Protein AF-A0A0F9F992-F1 (afdb_monomer)

Solvent-accessible surface area (backbone atoms only — not comparable to full-atom values): 7347 Å² total; per-residue (Å²): 136,60,61,68,58,51,49,39,49,41,59,51,38,86,93,52,81,86,88,74,82,44,73,56,94,93,37,81,46,61,87,48,54,31,67,60,39,39,45,53,52,52,47,50,32,56,75,71,61,72,55,56,75,76,48,76,50,77,58,90,72,36,37,38,36,34,32,70,90,35,29,39,36,35,25,48,85,91,37,66,74,47,76,42,79,38,80,62,61,74,51,75,47,77,42,79,92,72,40,26,39,41,34,39,27,84,72,32,40,38,38,36,32,60,90,74,78,50,65,49,80,42,80,47,128

Secondary structure (DSSP, 8-state):
--HHHHHHHHTT-TT----S--EETTEE-TTS-HHHHHHHHHHHHHHTT-SPEEEEEEETTEEEEEETTTEEEEEETTEEEEEEE-TTEEEEEEETTTTEEEEEETTEEEEEESTTS-EEEE---

pLDDT: mean 78.75, std 10.42, range [44.12, 93.88]

Sequence (125 aa):
SGKSTLAHVLMGNPKYKITGKIILDEKDITKLSSDERAKKVAAYLLQIKKIKINSEKKVGNKVFIRCNFDWILVCENDEVKEIFNVYDLEDYKYDKDIDCIIVTGHETLHRYIISSGKYKVTHTR

Radius of gyration: 14.72 Å; Cα contacts (8 Å, |Δi|>4): 204; chains: 1; bounding box: 32×30×35 Å

Structure (mmCIF, N/CA/C/O backbone):
data_AF-A0A0F9F992-F1
#
_entry.id   AF-A0A0F9F992-F1
#
loop_
_atom_site.group_PDB
_atom_site.id
_atom_site.type_symbol
_atom_site.label_atom_id
_atom_sit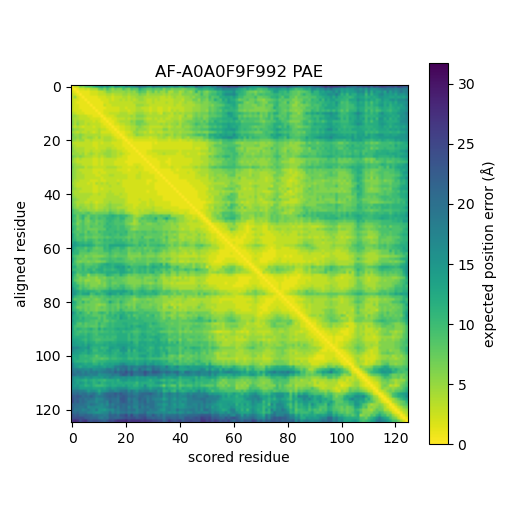e.label_alt_id
_atom_site.label_comp_id
_atom_site.label_asym_id
_atom_site.label_entity_id
_atom_site.label_seq_id
_atom_site.pdbx_PDB_ins_code
_atom_site.Cartn_x
_atom_site.Cartn_y
_atom_site.Cartn_z
_atom_site.occupancy
_atom_site.B_iso_or_equiv
_atom_site.auth_seq_id
_atom_site.auth_comp_id
_atom_site.auth_asym_id
_atom_site.auth_atom_id
_atom_site.pdbx_PDB_model_num
ATOM 1 N N . SER A 1 1 ? 17.186 -12.169 -3.807 1.00 53.66 1 SER A N 1
ATOM 2 C CA . SER A 1 1 ? 15.932 -12.748 -4.343 1.00 53.66 1 SER A CA 1
ATOM 3 C C . SER A 1 1 ? 15.064 -11.756 -5.133 1.00 53.66 1 SER A C 1
ATOM 5 O O . SER A 1 1 ? 13.991 -12.152 -5.566 1.00 53.66 1 SER A O 1
ATOM 7 N N . GLY A 1 2 ? 15.472 -10.491 -5.349 1.00 64.19 2 GLY A N 1
ATOM 8 C CA . GLY A 1 2 ? 14.794 -9.563 -6.279 1.00 64.19 2 GLY A CA 1
ATOM 9 C C . GLY A 1 2 ? 13.425 -9.022 -5.839 1.00 64.19 2 GLY A C 1
ATOM 10 O O . GLY A 1 2 ? 12.852 -8.191 -6.532 1.00 64.19 2 GLY A O 1
ATOM 11 N N . LYS A 1 3 ? 12.899 -9.449 -4.684 1.00 73.31 3 LYS A N 1
ATOM 12 C CA . LYS A 1 3 ? 11.568 -9.053 -4.189 1.00 73.31 3 LYS A CA 1
ATOM 13 C C . LYS A 1 3 ? 11.470 -7.556 -3.876 1.00 73.31 3 LYS A C 1
ATOM 15 O O . LYS A 1 3 ? 10.498 -6.920 -4.265 1.00 73.31 3 LYS A O 1
ATOM 20 N N . SER A 1 4 ? 12.498 -6.991 -3.242 1.00 65.38 4 SER A N 1
ATOM 21 C CA . SER A 1 4 ? 12.607 -5.545 -3.004 1.00 65.38 4 SER A CA 1
ATOM 22 C C . SER A 1 4 ? 12.736 -4.771 -4.316 1.00 65.38 4 SER A C 1
ATOM 24 O O . SER A 1 4 ? 12.058 -3.770 -4.510 1.00 65.38 4 SER A O 1
ATOM 26 N N . THR A 1 5 ? 13.525 -5.273 -5.269 1.00 77.81 5 THR A N 1
ATOM 27 C CA . THR A 1 5 ? 13.620 -4.705 -6.622 1.00 77.81 5 THR A CA 1
ATOM 28 C C . THR A 1 5 ? 12.259 -4.679 -7.320 1.00 77.81 5 THR A C 1
ATOM 30 O O . THR A 1 5 ? 11.881 -3.649 -7.869 1.00 77.81 5 THR A O 1
ATOM 33 N N . LEU A 1 6 ? 11.488 -5.769 -7.246 1.00 78.25 6 LEU A N 1
ATOM 34 C CA . LEU A 1 6 ? 10.135 -5.833 -7.799 1.00 78.25 6 LEU A CA 1
ATOM 35 C C . LEU A 1 6 ? 9.189 -4.843 -7.105 1.00 78.25 6 LEU A C 1
ATOM 37 O O . LEU A 1 6 ? 8.441 -4.151 -7.788 1.00 78.25 6 LEU A O 1
ATOM 41 N N . ALA A 1 7 ? 9.255 -4.719 -5.776 1.00 74.62 7 ALA A N 1
ATOM 42 C CA . ALA A 1 7 ? 8.488 -3.719 -5.032 1.00 74.62 7 ALA A CA 1
ATOM 43 C C . ALA A 1 7 ? 8.810 -2.290 -5.503 1.00 74.62 7 ALA A C 1
ATOM 45 O O . ALA A 1 7 ? 7.897 -1.533 -5.826 1.00 74.62 7 ALA A O 1
ATOM 46 N N . HIS A 1 8 ? 10.095 -1.950 -5.649 1.00 74.81 8 HIS A N 1
ATOM 47 C CA . HIS A 1 8 ? 10.520 -0.645 -6.162 1.00 74.81 8 HIS A CA 1
ATOM 48 C C . HIS A 1 8 ? 10.030 -0.381 -7.591 1.00 74.81 8 HIS A C 1
ATOM 50 O O . HIS A 1 8 ? 9.603 0.732 -7.888 1.00 74.81 8 HIS A O 1
ATOM 56 N N . VAL A 1 9 ? 10.056 -1.389 -8.469 1.00 83.38 9 VAL A N 1
ATOM 57 C CA . VAL A 1 9 ? 9.510 -1.281 -9.832 1.00 83.38 9 VAL A CA 1
ATOM 58 C C . VAL A 1 9 ? 8.004 -1.020 -9.793 1.00 83.38 9 VAL A C 1
ATOM 60 O O . VAL A 1 9 ? 7.514 -0.121 -10.477 1.00 83.38 9 VAL A O 1
ATOM 63 N N . LEU A 1 10 ? 7.259 -1.769 -8.972 1.00 82.12 10 LEU A N 1
ATOM 64 C CA . LEU A 1 10 ? 5.811 -1.600 -8.840 1.00 82.12 10 LEU A CA 1
ATOM 65 C C . LEU A 1 10 ? 5.454 -0.197 -8.339 1.00 82.12 10 LEU A C 1
ATOM 67 O O . LEU A 1 10 ? 4.553 0.416 -8.908 1.00 82.12 10 LEU A O 1
ATOM 71 N N . MET A 1 11 ? 6.233 0.334 -7.396 1.00 76.62 11 MET A N 1
ATOM 72 C CA . MET A 1 11 ? 6.095 1.672 -6.807 1.00 76.62 11 MET A CA 1
ATOM 73 C C . MET A 1 11 ? 6.649 2.807 -7.674 1.00 76.62 11 MET A C 1
ATOM 75 O O . MET A 1 11 ? 6.672 3.952 -7.241 1.00 76.62 11 MET A O 1
ATOM 79 N N . GLY A 1 12 ? 7.088 2.520 -8.902 1.00 77.38 12 GLY A N 1
ATOM 80 C CA . GLY A 1 12 ? 7.510 3.562 -9.839 1.00 77.38 12 GLY A CA 1
ATOM 81 C C . GLY A 1 12 ? 8.829 4.235 -9.475 1.00 77.38 12 GLY A C 1
ATOM 82 O O . GLY A 1 12 ? 9.040 5.386 -9.843 1.00 77.38 12 GLY A O 1
ATOM 83 N N . ASN A 1 13 ? 9.727 3.538 -8.770 1.00 79.25 13 ASN A N 1
ATOM 84 C CA . ASN A 1 13 ? 11.055 4.069 -8.481 1.00 79.25 13 ASN A CA 1
ATOM 85 C C . ASN A 1 13 ? 11.774 4.419 -9.805 1.00 79.25 13 ASN A C 1
ATOM 87 O O . ASN A 1 13 ? 12.004 3.517 -10.619 1.00 79.25 13 ASN A O 1
ATOM 91 N N . PRO A 1 14 ? 12.175 5.690 -10.016 1.00 76.69 14 PRO A N 1
ATOM 92 C CA . PRO A 1 14 ? 12.695 6.177 -11.296 1.00 76.69 14 PRO A CA 1
ATOM 93 C C . PRO A 1 14 ? 14.012 5.513 -11.715 1.00 76.69 14 PRO A C 1
ATOM 95 O O . PRO A 1 14 ? 14.371 5.545 -12.890 1.00 76.69 14 PRO A O 1
ATOM 98 N N . LYS A 1 15 ? 14.725 4.874 -10.775 1.00 82.25 15 LYS A N 1
ATOM 99 C CA . LYS A 1 15 ? 15.933 4.088 -11.058 1.00 82.25 15 LYS A CA 1
ATOM 100 C C . LYS A 1 15 ? 15.648 2.877 -11.953 1.00 82.25 15 LYS A C 1
ATOM 102 O O . LYS A 1 15 ? 16.560 2.387 -12.616 1.00 82.25 15 LYS A O 1
ATOM 107 N N . TYR A 1 16 ? 14.415 2.370 -11.962 1.00 83.00 16 TYR A N 1
ATOM 108 C CA . TYR A 1 16 ? 14.057 1.159 -12.688 1.00 83.00 16 TYR A CA 1
ATOM 109 C C . TYR A 1 16 ? 13.133 1.462 -13.863 1.00 83.00 16 TYR A C 1
ATOM 111 O O . TYR A 1 16 ? 12.088 2.091 -13.719 1.00 83.00 16 TYR A O 1
ATOM 119 N N . LYS A 1 17 ? 13.499 0.944 -15.038 1.00 82.25 17 LYS A N 1
ATOM 120 C CA . LYS A 1 17 ? 12.688 1.028 -16.251 1.00 82.25 17 LYS A CA 1
ATOM 121 C C . LYS A 1 17 ? 11.983 -0.300 -16.495 1.00 82.25 17 LYS A C 1
ATOM 123 O O . LYS A 1 17 ? 12.623 -1.348 -16.534 1.00 82.25 17 LYS A O 1
ATOM 128 N N . ILE A 1 18 ? 10.671 -0.248 -16.695 1.00 85.69 18 ILE A N 1
ATOM 129 C CA . ILE A 1 18 ? 9.886 -1.419 -17.090 1.00 85.69 18 ILE A CA 1
ATOM 130 C C . ILE A 1 18 ? 10.126 -1.665 -18.582 1.00 85.69 18 ILE A C 1
ATOM 132 O O . ILE A 1 18 ? 9.843 -0.803 -19.410 1.00 85.69 18 ILE A O 1
ATOM 136 N N . THR A 1 19 ? 10.666 -2.832 -18.925 1.00 87.25 19 THR A N 1
ATOM 137 C CA . THR A 1 19 ? 10.926 -3.251 -20.315 1.00 87.25 19 THR A CA 1
ATOM 138 C C . THR A 1 19 ? 9.990 -4.364 -20.797 1.00 87.25 19 THR A C 1
ATOM 140 O O . THR A 1 19 ? 10.048 -4.744 -21.961 1.00 87.25 19 THR A O 1
ATOM 143 N N . GLY A 1 20 ? 9.116 -4.875 -19.924 1.00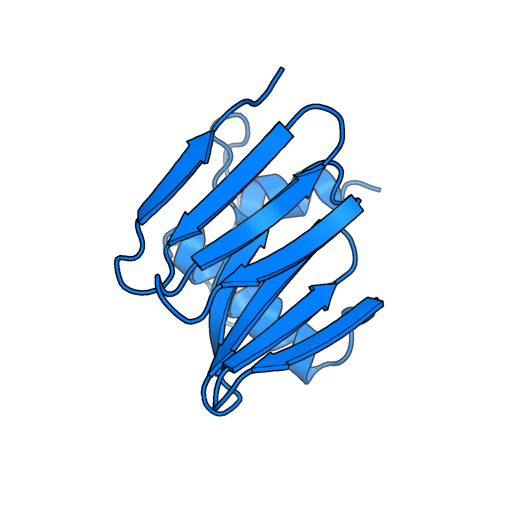 88.69 20 GLY A N 1
ATOM 144 C CA . GLY A 1 20 ? 8.156 -5.941 -20.220 1.00 88.69 20 GLY A CA 1
ATOM 145 C C . GLY A 1 20 ? 6.730 -5.588 -19.796 1.00 88.69 20 GLY A C 1
ATOM 146 O O . GLY A 1 20 ? 6.414 -4.425 -19.550 1.00 88.69 20 GLY A O 1
ATOM 147 N N . LYS A 1 21 ? 5.869 -6.605 -19.696 1.00 90.44 21 LYS A N 1
ATOM 148 C CA . LYS A 1 21 ? 4.494 -6.455 -19.205 1.00 90.44 21 LYS A CA 1
ATOM 149 C C . LYS A 1 21 ? 4.381 -6.886 -17.750 1.00 90.44 21 LYS A C 1
ATOM 151 O O . LYS A 1 21 ? 5.004 -7.860 -17.334 1.00 90.44 21 LYS A O 1
ATOM 156 N N . ILE A 1 22 ? 3.547 -6.183 -16.998 1.00 89.94 22 ILE A N 1
ATOM 157 C CA . ILE A 1 22 ? 3.147 -6.556 -15.646 1.00 89.94 22 ILE A CA 1
ATOM 158 C C . ILE A 1 22 ? 1.746 -7.146 -15.750 1.00 89.94 22 ILE A C 1
ATOM 160 O O . ILE A 1 22 ? 0.787 -6.418 -16.004 1.00 89.94 22 ILE A O 1
ATOM 164 N N . ILE A 1 23 ? 1.647 -8.463 -15.576 1.00 91.81 23 ILE A N 1
ATOM 165 C CA . ILE A 1 23 ? 0.380 -9.196 -15.584 1.00 91.81 23 ILE A CA 1
ATOM 166 C C . ILE A 1 23 ? 0.019 -9.565 -14.145 1.00 91.81 23 ILE A C 1
ATOM 168 O O . ILE A 1 23 ? 0.824 -10.170 -13.438 1.00 91.81 23 ILE A O 1
ATOM 172 N N . LEU A 1 24 ? -1.184 -9.196 -13.717 1.00 90.06 24 LEU A N 1
ATOM 173 C CA . LEU A 1 24 ? -1.751 -9.532 -12.414 1.00 90.06 24 LEU A CA 1
ATOM 174 C C . LEU A 1 24 ? -3.151 -10.084 -12.642 1.00 90.06 24 LEU A C 1
ATOM 176 O O . LEU A 1 24 ? -3.969 -9.382 -13.230 1.00 90.06 24 LEU A O 1
ATOM 180 N N . ASP A 1 25 ? -3.419 -11.305 -12.176 1.00 88.88 25 ASP A N 1
ATOM 181 C CA . ASP A 1 25 ? -4.730 -11.948 -12.355 1.00 88.88 25 ASP A CA 1
ATO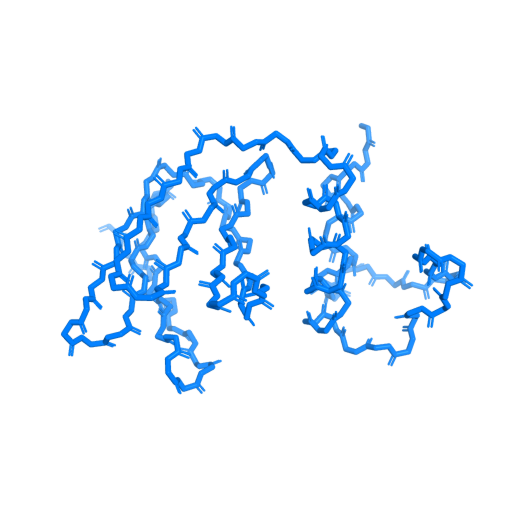M 182 C C . ASP A 1 25 ? -5.181 -11.923 -13.830 1.00 88.88 25 ASP A C 1
ATOM 184 O O . ASP A 1 25 ? -6.232 -11.392 -14.178 1.00 88.88 25 ASP A O 1
ATOM 188 N N . GLU A 1 26 ? -4.282 -12.361 -14.723 1.00 92.06 26 GLU A N 1
ATOM 189 C CA . GLU A 1 26 ? -4.463 -12.368 -16.188 1.00 92.06 26 GLU A CA 1
ATOM 190 C C . GLU A 1 26 ? -4.677 -10.985 -16.842 1.00 92.06 26 GLU A C 1
ATOM 192 O O . GLU A 1 26 ? -4.830 -10.882 -18.059 1.00 92.06 26 GLU A O 1
ATOM 197 N N . LYS A 1 27 ? -4.611 -9.892 -16.072 1.00 92.44 27 LYS A N 1
ATOM 198 C CA . LYS A 1 27 ? -4.805 -8.520 -16.556 1.00 92.44 27 LYS A CA 1
ATOM 199 C C . LYS A 1 27 ? -3.481 -7.781 -16.686 1.00 92.44 27 LYS A C 1
ATOM 201 O O . LYS A 1 27 ? -2.659 -7.769 -15.771 1.00 92.44 27 LYS A O 1
ATOM 206 N N . ASP A 1 28 ? -3.300 -7.101 -17.815 1.00 93.69 28 ASP A N 1
ATOM 207 C CA . ASP A 1 28 ? -2.163 -6.207 -18.038 1.00 93.69 28 ASP A CA 1
ATOM 208 C C . ASP A 1 28 ? -2.358 -4.896 -17.260 1.00 93.69 28 ASP A C 1
ATOM 210 O O . ASP A 1 28 ? -3.269 -4.114 -17.539 1.00 93.69 28 ASP A O 1
ATOM 214 N N . ILE A 1 29 ? -1.492 -4.658 -16.274 1.00 93.88 29 ILE A N 1
ATOM 215 C CA . ILE A 1 29 ? -1.490 -3.451 -15.437 1.00 93.88 29 ILE A CA 1
ATOM 216 C C . ILE A 1 29 ? -0.290 -2.542 -15.720 1.00 93.88 29 ILE A C 1
ATOM 218 O O . ILE A 1 29 ? -0.012 -1.614 -14.962 1.00 93.88 29 ILE A O 1
ATOM 222 N N . THR A 1 30 ? 0.436 -2.786 -16.814 1.00 91.25 30 THR A N 1
ATOM 223 C CA . THR A 1 30 ? 1.667 -2.054 -17.159 1.00 91.25 30 THR A CA 1
ATOM 224 C C . THR A 1 30 ? 1.419 -0.558 -17.341 1.00 91.25 30 THR A C 1
ATOM 226 O O . THR A 1 30 ? 2.270 0.249 -16.978 1.00 91.25 30 THR A O 1
ATOM 229 N N . LYS A 1 31 ? 0.249 -0.197 -17.885 1.00 90.25 31 LYS A N 1
ATOM 230 C CA . LYS A 1 31 ? -0.148 1.189 -18.185 1.00 90.25 31 LYS A CA 1
ATOM 231 C C . LYS A 1 31 ? -0.727 1.955 -16.992 1.00 90.25 31 LYS A C 1
ATOM 233 O O . LYS A 1 31 ? -0.992 3.143 -17.136 1.00 90.25 31 LYS A O 1
ATOM 238 N N . LEU A 1 32 ? -0.959 1.293 -15.857 1.00 91.19 32 LEU A N 1
ATOM 239 C CA . LEU A 1 32 ? -1.422 1.975 -14.649 1.00 91.19 32 LEU A CA 1
ATOM 240 C C . LEU A 1 32 ? -0.309 2.850 -14.075 1.00 91.19 32 LEU A C 1
ATOM 242 O O . LEU A 1 32 ? 0.880 2.553 -14.242 1.00 91.19 32 LEU A O 1
ATOM 246 N N . SER A 1 33 ? -0.704 3.894 -13.348 1.00 88.25 33 SER A N 1
ATOM 247 C CA . SER A 1 33 ? 0.239 4.636 -12.515 1.00 88.25 33 SER A CA 1
ATOM 248 C C . SER A 1 33 ? 0.878 3.708 -11.472 1.00 88.25 33 SER A C 1
ATOM 250 O O . SER A 1 33 ? 0.353 2.637 -11.145 1.00 88.25 33 SER A O 1
ATOM 252 N N . SER A 1 34 ? 2.040 4.102 -10.948 1.00 84.12 34 SER A N 1
ATOM 253 C CA . SER A 1 34 ? 2.731 3.356 -9.890 1.00 84.12 34 SER A CA 1
ATOM 254 C C . SER A 1 34 ? 1.826 3.060 -8.697 1.00 84.12 34 SER A C 1
ATOM 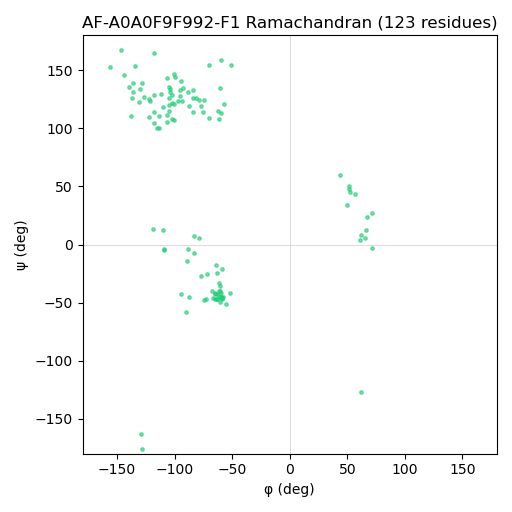256 O O . SER A 1 34 ? 1.814 1.934 -8.198 1.00 84.12 34 SER A O 1
ATOM 258 N N . ASP A 1 35 ? 1.029 4.046 -8.296 1.00 80.25 35 ASP A N 1
ATOM 259 C CA . ASP A 1 35 ? 0.187 3.976 -7.107 1.00 80.25 35 ASP A CA 1
ATOM 260 C C . ASP A 1 35 ? -0.998 3.038 -7.338 1.00 80.25 35 ASP A C 1
ATOM 262 O O . ASP A 1 35 ? -1.246 2.136 -6.538 1.00 80.25 35 ASP A O 1
ATOM 266 N N . GLU A 1 36 ? -1.685 3.164 -8.478 1.00 85.81 36 GLU A N 1
ATOM 267 C CA . GLU A 1 36 ? -2.772 2.253 -8.860 1.00 85.81 36 GLU A CA 1
ATOM 268 C C . GLU A 1 36 ? -2.288 0.807 -8.978 1.00 85.81 36 GLU A C 1
ATOM 270 O O . GLU A 1 36 ? -2.957 -0.132 -8.538 1.00 85.81 36 GLU A O 1
ATOM 275 N N . ARG A 1 37 ? -1.104 0.614 -9.564 1.00 89.31 37 ARG A N 1
ATOM 276 C CA . ARG A 1 37 ? -0.496 -0.703 -9.709 1.00 89.31 37 ARG A CA 1
ATOM 277 C C . ARG A 1 37 ? -0.156 -1.314 -8.353 1.00 89.31 37 ARG 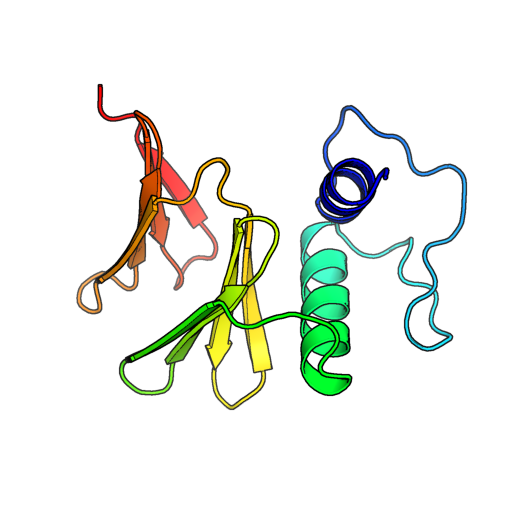A C 1
ATOM 279 O O . ARG A 1 37 ? -0.486 -2.478 -8.126 1.00 89.31 37 ARG A O 1
ATOM 286 N N . ALA A 1 38 ? 0.471 -0.553 -7.457 1.00 83.25 38 ALA A N 1
ATOM 287 C CA . ALA A 1 38 ? 0.775 -1.010 -6.105 1.00 83.25 38 ALA A CA 1
ATOM 288 C C . ALA A 1 38 ? -0.509 -1.389 -5.347 1.00 83.25 38 ALA A C 1
ATOM 290 O O . ALA A 1 38 ? -0.567 -2.476 -4.766 1.00 83.25 38 ALA A O 1
ATOM 291 N N . LYS A 1 39 ? -1.558 -0.550 -5.434 1.00 84.06 39 LYS A N 1
ATOM 292 C CA . LYS A 1 39 ? -2.885 -0.794 -4.836 1.00 84.06 39 LYS A CA 1
ATOM 293 C C . LYS A 1 39 ? -3.480 -2.121 -5.294 1.00 84.06 39 LYS A C 1
ATOM 295 O O . LYS A 1 39 ? -3.811 -2.965 -4.460 1.00 84.06 39 LYS A O 1
ATOM 300 N N . LYS A 1 40 ? -3.522 -2.362 -6.608 1.00 87.38 40 LYS A N 1
ATOM 301 C CA . LYS A 1 40 ? -4.030 -3.628 -7.161 1.00 87.38 40 LYS A CA 1
ATOM 302 C C . LYS A 1 40 ? -3.218 -4.842 -6.719 1.00 87.38 40 LYS A C 1
ATOM 304 O O . LYS A 1 40 ? -3.806 -5.853 -6.345 1.00 87.38 40 LYS A O 1
ATOM 309 N N . VAL A 1 41 ? -1.886 -4.755 -6.745 1.00 85.50 41 VAL A N 1
ATOM 310 C CA . VAL A 1 41 ? -1.025 -5.880 -6.350 1.00 85.50 41 VAL A CA 1
ATOM 311 C C . VAL A 1 41 ? -1.223 -6.234 -4.878 1.00 85.50 4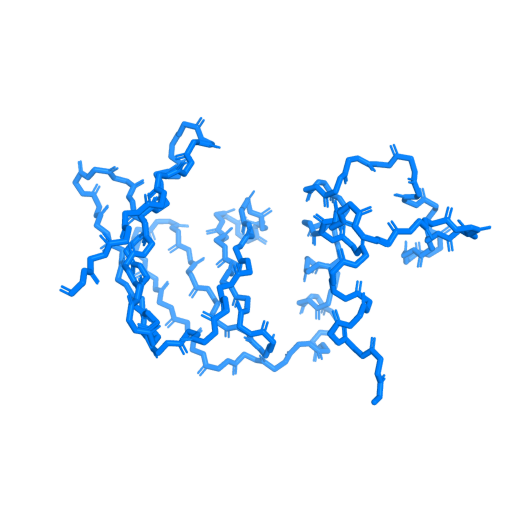1 VAL A C 1
ATOM 313 O O . VAL A 1 41 ? -1.388 -7.411 -4.566 1.00 85.50 41 VAL A O 1
ATOM 316 N N . ALA A 1 42 ? -1.240 -5.256 -3.971 1.00 82.31 42 ALA A N 1
ATOM 317 C CA . ALA A 1 42 ? -1.419 -5.557 -2.553 1.00 82.31 42 ALA A CA 1
ATOM 318 C C . ALA A 1 42 ? -2.820 -6.094 -2.242 1.00 82.31 42 ALA A C 1
ATOM 320 O O . ALA A 1 42 ? -2.930 -7.061 -1.490 1.00 82.31 42 ALA A O 1
ATOM 321 N N . ALA A 1 43 ? -3.869 -5.536 -2.861 1.00 82.94 43 ALA A N 1
ATOM 322 C CA . ALA A 1 43 ? -5.230 -6.052 -2.722 1.00 82.94 43 ALA A CA 1
ATOM 323 C C . ALA A 1 43 ? -5.324 -7.516 -3.182 1.00 82.94 43 ALA A C 1
ATOM 325 O O . ALA A 1 43 ? -5.844 -8.362 -2.456 1.00 82.94 43 ALA A O 1
ATOM 326 N N . TYR A 1 44 ? -4.740 -7.842 -4.340 1.00 85.69 44 TYR A N 1
ATOM 327 C CA . TYR A 1 44 ? -4.686 -9.215 -4.838 1.00 85.69 44 TYR A CA 1
ATOM 328 C C . TYR A 1 44 ? -3.937 -10.142 -3.871 1.00 85.69 44 TYR A C 1
ATOM 330 O O . TYR A 1 44 ? -4.453 -11.188 -3.488 1.00 85.69 44 TYR A O 1
ATOM 338 N N . LEU A 1 45 ? -2.742 -9.748 -3.416 1.00 82.94 45 LEU A N 1
ATOM 339 C CA . LEU A 1 45 ? -1.932 -10.549 -2.491 1.00 82.94 45 LEU A CA 1
ATOM 340 C C . LEU A 1 45 ? -2.619 -10.802 -1.142 1.00 82.94 45 LEU A C 1
ATOM 342 O O . LEU A 1 45 ? -2.404 -11.869 -0.553 1.00 82.94 45 LEU A O 1
ATOM 346 N N . LEU A 1 46 ? -3.422 -9.847 -0.663 1.00 81.19 46 LEU A N 1
ATOM 347 C CA . LEU A 1 46 ? -4.243 -9.993 0.537 1.00 81.19 46 LEU A CA 1
ATOM 348 C C . LEU A 1 46 ? -5.346 -11.040 0.322 1.00 81.19 46 LEU A C 1
ATOM 350 O O . LEU A 1 46 ? -5.485 -11.949 1.140 1.00 81.19 46 LEU A O 1
ATOM 354 N N . GLN A 1 47 ? -6.057 -10.981 -0.811 1.00 82.81 47 GLN A N 1
ATOM 355 C CA . GLN A 1 47 ? -7.116 -11.939 -1.163 1.00 82.81 47 GLN A CA 1
ATOM 356 C C . GLN A 1 47 ? -6.594 -13.376 -1.250 1.00 82.81 47 GLN A C 1
ATOM 358 O O . GLN A 1 47 ? -7.179 -14.292 -0.674 1.00 82.81 47 GLN A O 1
ATOM 363 N N . ILE A 1 48 ? -5.447 -13.578 -1.905 1.00 82.19 48 ILE A N 1
ATOM 364 C CA . ILE A 1 48 ? -4.835 -14.909 -2.032 1.00 82.19 48 ILE A CA 1
ATOM 365 C C . ILE A 1 48 ? -3.983 -15.307 -0.813 1.00 82.19 48 ILE A C 1
ATOM 367 O O . ILE A 1 48 ? -3.283 -16.322 -0.858 1.00 82.19 48 ILE A O 1
ATOM 371 N N . LYS A 1 49 ? -4.011 -14.504 0.266 1.00 79.88 49 LYS A N 1
ATOM 372 C CA . LYS A 1 49 ? -3.280 -14.708 1.532 1.00 79.88 49 LYS A CA 1
ATOM 373 C C . LYS A 1 49 ? -1.785 -15.006 1.342 1.00 79.88 49 LYS A C 1
ATOM 375 O O . LYS A 1 49 ? -1.187 -15.779 2.088 1.00 79.88 49 LYS A O 1
ATOM 380 N N . LYS A 1 50 ? -1.164 -14.415 0.314 1.00 80.19 50 LYS A N 1
ATOM 381 C CA . LYS A 1 50 ? 0.276 -14.573 0.023 1.00 80.19 50 LYS A CA 1
ATOM 382 C C . LYS A 1 50 ? 1.143 -13.542 0.736 1.00 80.19 50 LYS A C 1
ATOM 384 O O . LYS A 1 50 ? 2.360 -13.717 0.805 1.00 80.19 50 LYS A O 1
ATOM 389 N N . ILE A 1 51 ? 0.537 -12.485 1.265 1.00 79.06 51 ILE A N 1
ATOM 390 C CA . ILE A 1 51 ? 1.193 -11.569 2.194 1.00 79.06 51 ILE A CA 1
ATOM 391 C C . ILE A 1 51 ? 1.111 -12.143 3.610 1.00 79.06 51 ILE A C 1
ATOM 393 O O . ILE A 1 51 ? 0.051 -12.570 4.063 1.00 79.06 51 ILE A O 1
ATOM 397 N N . LYS A 1 52 ? 2.242 -12.127 4.321 1.00 81.94 52 LYS A N 1
ATOM 398 C CA . LYS A 1 52 ? 2.245 -12.323 5.771 1.00 81.94 52 LYS A CA 1
ATOM 399 C C . LYS A 1 52 ? 1.836 -11.004 6.415 1.00 81.94 52 LYS A C 1
ATOM 401 O O . LYS A 1 52 ? 2.471 -9.980 6.157 1.00 81.94 52 LYS A O 1
ATOM 406 N N . ILE A 1 53 ? 0.793 -11.061 7.231 1.00 84.62 53 ILE A N 1
ATOM 407 C CA . ILE A 1 53 ? 0.364 -9.949 8.075 1.00 84.62 53 ILE A CA 1
ATOM 408 C C . ILE A 1 53 ? 1.211 -9.992 9.346 1.00 84.62 53 ILE A C 1
ATOM 410 O O . ILE A 1 53 ? 1.310 -11.030 10.002 1.00 84.62 53 ILE A O 1
ATOM 414 N N . ASN A 1 54 ? 1.859 -8.876 9.661 1.00 84.75 54 ASN A N 1
ATOM 415 C CA . ASN A 1 54 ? 2.697 -8.727 10.846 1.00 84.75 54 ASN A CA 1
ATOM 416 C C . ASN A 1 54 ? 1.894 -8.120 11.996 1.00 84.75 54 ASN A C 1
ATOM 418 O O . ASN A 1 54 ? 2.025 -8.563 13.133 1.00 84.75 54 ASN A O 1
ATOM 422 N N . SER A 1 55 ? 1.071 -7.112 11.703 1.00 85.62 55 SER A N 1
ATOM 423 C CA . SER A 1 55 ? 0.155 -6.512 12.670 1.00 85.62 55 SER A CA 1
ATOM 424 C C . SER A 1 55 ? -1.021 -5.833 11.978 1.00 85.62 55 SER A C 1
ATOM 426 O O . SER A 1 55 ? -0.903 -5.362 10.847 1.00 85.62 55 SER A O 1
ATOM 428 N N . GLU A 1 56 ? -2.143 -5.759 12.687 1.00 87.75 56 GLU A N 1
ATOM 429 C CA . GLU A 1 56 ? -3.353 -5.067 12.255 1.00 87.75 56 GLU A CA 1
ATOM 430 C C . GLU A 1 56 ? -3.828 -4.130 13.371 1.00 87.75 56 GLU A C 1
ATOM 432 O O . GLU A 1 56 ? -3.863 -4.517 14.541 1.00 87.75 56 GLU A O 1
ATOM 437 N N . LYS A 1 57 ? -4.171 -2.886 13.021 1.00 87.88 57 LYS A N 1
ATOM 438 C CA . LYS A 1 57 ? -4.761 -1.903 13.939 1.00 87.88 57 LYS A CA 1
ATOM 439 C C . LYS A 1 57 ? -6.054 -1.369 13.324 1.00 87.88 57 LYS A C 1
ATOM 441 O O . LYS A 1 57 ? -6.044 -0.882 12.198 1.00 87.88 57 LYS A O 1
ATOM 446 N N . LYS A 1 58 ? -7.162 -1.418 14.066 1.00 87.12 58 LYS A N 1
ATOM 447 C CA . LYS A 1 58 ? -8.458 -0.870 13.636 1.00 87.12 58 LYS A CA 1
ATOM 448 C C . LYS A 1 58 ? -8.744 0.448 14.344 1.00 87.12 58 LYS A C 1
ATOM 450 O O . LYS A 1 58 ? -8.651 0.518 15.567 1.00 87.12 58 LYS A O 1
ATOM 455 N N . VAL A 1 59 ? -9.131 1.473 13.586 1.00 84.19 59 VAL A N 1
ATOM 456 C CA . VAL A 1 59 ? -9.581 2.760 14.131 1.00 84.19 59 VAL A CA 1
ATOM 457 C C . VAL A 1 59 ? -10.795 3.245 13.345 1.00 84.19 59 VAL A C 1
ATOM 459 O O . VAL A 1 59 ? -10.691 3.606 12.175 1.00 84.19 59 VAL A O 1
ATOM 462 N N . GLY A 1 60 ? -11.966 3.244 13.986 1.00 83.94 60 GLY A N 1
ATOM 463 C CA . GLY A 1 60 ? -13.232 3.523 13.303 1.00 83.94 60 GLY A CA 1
ATOM 464 C C . GLY A 1 60 ? -13.524 2.482 12.214 1.00 83.94 60 GLY A C 1
ATOM 465 O O . GLY A 1 60 ? -13.497 1.278 12.480 1.00 83.94 60 GLY A O 1
ATOM 466 N N . ASN A 1 61 ? -13.793 2.951 10.994 1.00 83.25 61 ASN A N 1
ATOM 467 C CA . ASN A 1 61 ? -14.003 2.123 9.800 1.00 83.25 61 ASN A CA 1
ATOM 468 C C . ASN A 1 61 ? -12.705 1.800 9.031 1.00 83.25 61 ASN A C 1
ATOM 470 O O . ASN A 1 61 ? -12.752 1.053 8.054 1.00 83.25 61 ASN A O 1
ATOM 474 N N . LYS A 1 62 ? -11.560 2.343 9.464 1.00 85.19 62 LYS A N 1
ATOM 475 C CA . LYS A 1 62 ? -10.255 2.123 8.835 1.00 85.19 62 LYS A CA 1
ATOM 476 C C . LYS A 1 62 ? -9.498 0.982 9.511 1.00 85.19 62 LYS A C 1
ATOM 478 O O . LYS A 1 62 ? -9.485 0.862 10.742 1.00 85.19 62 LYS A O 1
ATOM 483 N N . VAL A 1 63 ? -8.828 0.173 8.698 1.00 87.25 63 VAL A N 1
ATOM 484 C CA . VAL A 1 63 ? -7.952 -0.922 9.127 1.00 87.25 63 VAL A CA 1
ATOM 485 C C . VAL A 1 63 ? -6.556 -0.692 8.561 1.00 87.25 63 VAL A C 1
ATOM 487 O O . VAL A 1 63 ? -6.381 -0.534 7.356 1.00 87.25 63 VAL A O 1
ATOM 490 N N . PHE A 1 64 ? -5.556 -0.673 9.434 1.00 87.69 64 PHE A N 1
ATOM 491 C CA . PHE A 1 64 ? -4.151 -0.496 9.087 1.00 87.69 64 PHE A CA 1
ATOM 492 C C . PHE A 1 64 ? -3.445 -1.842 9.192 1.00 87.69 64 PHE A C 1
ATOM 494 O O . PHE A 1 64 ? -3.420 -2.435 10.269 1.00 87.69 64 PHE A O 1
ATOM 501 N N . ILE A 1 65 ? -2.870 -2.319 8.091 1.00 86.38 65 ILE A N 1
ATOM 502 C CA . ILE A 1 65 ? -2.250 -3.644 8.012 1.00 86.38 65 ILE A CA 1
ATOM 503 C C . ILE A 1 65 ? -0.764 -3.479 7.710 1.00 86.38 65 ILE A C 1
ATOM 505 O O . ILE A 1 65 ? -0.392 -3.060 6.612 1.00 86.38 65 ILE A O 1
ATOM 509 N N . ARG A 1 66 ? 0.093 -3.854 8.665 1.00 86.50 66 ARG A N 1
ATOM 510 C CA . ARG A 1 66 ? 1.531 -4.008 8.425 1.00 86.50 66 ARG A CA 1
ATOM 511 C C . ARG A 1 66 ? 1.786 -5.360 7.781 1.00 86.50 66 ARG A C 1
ATOM 513 O O . ARG A 1 66 ? 1.433 -6.402 8.337 1.00 86.50 66 ARG A O 1
ATOM 520 N N . CYS A 1 67 ? 2.462 -5.330 6.646 1.00 82.38 67 CYS A N 1
ATOM 521 C CA . CYS A 1 67 ? 2.824 -6.502 5.866 1.00 82.38 67 CYS A CA 1
ATOM 522 C C . CYS A 1 67 ? 4.349 -6.636 5.773 1.00 82.38 67 CYS A C 1
ATOM 524 O O . CYS A 1 67 ? 5.088 -5.681 6.021 1.00 82.38 67 CYS A O 1
ATOM 526 N N . ASN A 1 68 ? 4.825 -7.811 5.357 1.00 74.94 68 ASN A N 1
ATOM 527 C CA . ASN A 1 68 ? 6.227 -7.993 4.970 1.00 74.94 68 ASN A CA 1
ATOM 528 C C . ASN A 1 68 ? 6.682 -6.927 3.948 1.00 74.94 68 ASN A C 1
ATOM 530 O O . ASN A 1 68 ? 5.873 -6.457 3.148 1.00 74.94 68 ASN A O 1
ATOM 534 N N . PHE A 1 69 ? 7.992 -6.643 3.912 1.00 72.62 69 PHE A N 1
ATOM 535 C CA . PHE A 1 69 ? 8.615 -5.602 3.066 1.00 72.62 69 PHE A CA 1
ATOM 536 C C . PHE A 1 69 ? 8.237 -4.168 3.453 1.00 72.62 69 PHE A C 1
ATOM 538 O O . PHE A 1 69 ? 8.300 -3.265 2.617 1.00 72.62 69 PHE A O 1
ATOM 545 N N . ASP A 1 70 ? 7.835 -3.997 4.713 1.00 75.75 70 ASP A N 1
ATOM 546 C CA . ASP A 1 70 ? 7.536 -2.718 5.346 1.00 75.75 70 ASP A CA 1
ATOM 547 C C . ASP A 1 70 ? 6.466 -1.915 4.604 1.00 75.75 70 ASP A C 1
ATOM 549 O O . ASP A 1 70 ? 6.563 -0.710 4.371 1.00 75.75 70 ASP A O 1
ATOM 553 N N . TRP A 1 71 ? 5.416 -2.630 4.195 1.00 81.25 71 TRP A N 1
ATOM 554 C CA . TRP A 1 71 ? 4.216 -2.023 3.639 1.00 81.25 71 TRP A CA 1
ATOM 555 C C . TRP A 1 71 ? 3.198 -1.796 4.747 1.00 81.25 71 TRP A C 1
ATOM 557 O O . TRP A 1 71 ? 2.927 -2.701 5.541 1.00 81.25 71 TRP A O 1
ATOM 567 N N . ILE A 1 72 ? 2.591 -0.614 4.755 1.00 85.50 72 ILE A N 1
ATOM 568 C CA . ILE A 1 72 ? 1.375 -0.328 5.511 1.00 85.50 72 ILE A CA 1
ATOM 569 C C . ILE A 1 72 ? 0.242 -0.154 4.506 1.00 85.50 72 ILE A C 1
ATOM 571 O O . ILE A 1 72 ? 0.282 0.743 3.664 1.00 85.50 72 ILE A O 1
ATOM 575 N N . LEU A 1 73 ? -0.762 -1.023 4.596 1.00 86.38 73 LEU A N 1
ATOM 576 C CA . LEU A 1 73 ? -2.002 -0.918 3.833 1.00 86.38 73 LEU A CA 1
ATOM 577 C C . LEU A 1 73 ? -3.045 -0.210 4.692 1.00 86.38 73 LEU A C 1
ATOM 579 O O . LEU A 1 73 ? -3.241 -0.583 5.848 1.00 86.38 73 LEU A O 1
ATOM 583 N N . VAL A 1 74 ? -3.732 0.775 4.122 1.00 87.31 74 VAL A N 1
ATOM 584 C CA . VAL A 1 74 ? -4.914 1.390 4.731 1.00 87.31 74 VAL A CA 1
ATOM 585 C C . VAL A 1 74 ? -6.130 0.874 4.001 1.00 87.31 74 VAL A C 1
ATOM 587 O O . VAL A 1 74 ? -6.307 1.146 2.812 1.00 87.31 74 VAL A O 1
ATOM 590 N N . CYS A 1 75 ? -6.959 0.133 4.717 1.00 85.44 75 CYS A N 1
ATOM 591 C CA . CYS A 1 75 ? -8.194 -0.414 4.198 1.00 85.44 75 CYS A CA 1
ATOM 592 C C . CYS A 1 75 ? -9.389 0.341 4.775 1.00 85.44 75 CYS A C 1
ATOM 594 O O . CYS A 1 75 ? -9.388 0.719 5.947 1.00 85.44 75 CYS A O 1
ATOM 596 N N . GLU A 1 76 ? -10.416 0.531 3.960 1.00 86.44 76 GLU A N 1
ATOM 597 C CA . GLU A 1 76 ? -11.706 1.084 4.360 1.00 86.44 76 GLU A CA 1
ATOM 598 C C . GLU A 1 76 ? -12.801 0.259 3.687 1.00 86.44 76 GLU A C 1
ATOM 600 O O . GLU A 1 76 ? -12.773 0.089 2.468 1.00 86.44 76 GLU A O 1
ATOM 605 N N . ASN A 1 77 ? -13.745 -0.262 4.477 1.00 82.19 77 ASN A N 1
ATOM 606 C CA . ASN A 1 77 ? -14.805 -1.167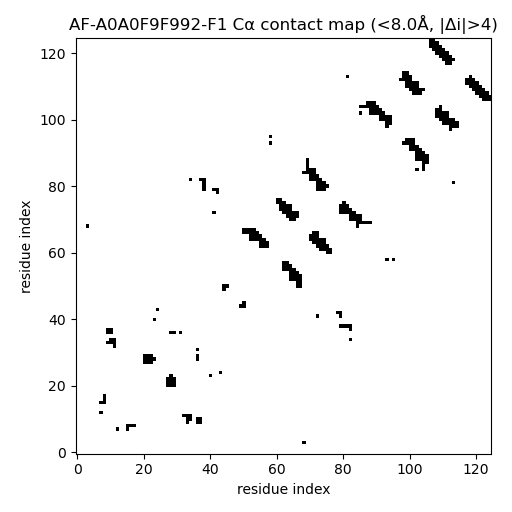 4.004 1.00 82.19 77 ASN A CA 1
ATOM 607 C C . ASN A 1 77 ? -14.254 -2.355 3.186 1.00 82.19 77 ASN A C 1
ATOM 609 O O . ASN A 1 77 ? -14.722 -2.621 2.084 1.00 82.19 77 ASN A O 1
ATOM 613 N N . ASP A 1 78 ? -13.219 -3.022 3.706 1.00 74.38 78 ASP A N 1
ATOM 614 C CA . ASP A 1 78 ? -12.537 -4.172 3.083 1.00 74.38 78 ASP A CA 1
ATOM 615 C C . ASP A 1 78 ? -11.788 -3.883 1.765 1.00 74.38 78 ASP A C 1
ATOM 617 O O . ASP A 1 78 ? -11.205 -4.785 1.161 1.00 74.38 78 ASP A O 1
ATOM 621 N N . GLU A 1 79 ? -11.709 -2.618 1.345 1.00 78.94 79 GLU A N 1
ATOM 622 C CA . GLU A 1 79 ? -10.9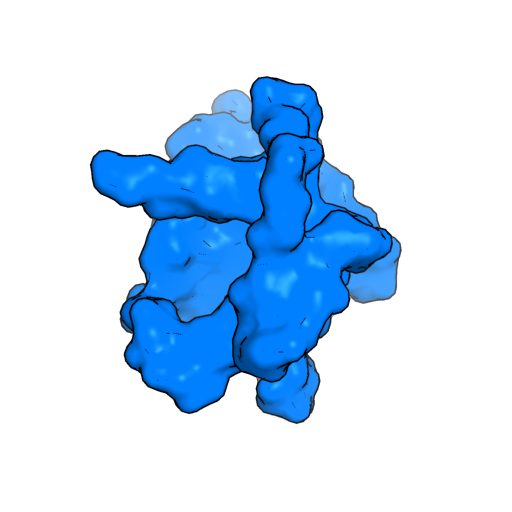37 -2.195 0.178 1.00 78.94 79 GLU A CA 1
ATOM 623 C C . GLU A 1 79 ? -9.639 -1.496 0.579 1.00 78.94 79 GLU A C 1
ATOM 625 O O . GLU A 1 79 ? -9.640 -0.596 1.418 1.00 78.94 79 GLU A O 1
ATOM 630 N N . VAL A 1 80 ? -8.529 -1.840 -0.080 1.00 83.56 80 VAL A N 1
ATOM 631 C CA . VAL A 1 80 ? -7.253 -1.128 0.081 1.00 83.56 80 VAL A CA 1
ATOM 632 C C . VAL A 1 80 ? -7.363 0.256 -0.563 1.00 83.56 80 VAL A C 1
ATOM 634 O O . VAL A 1 80 ? -7.387 0.377 -1.789 1.00 83.56 80 VAL A O 1
ATOM 637 N N . LYS A 1 81 ? -7.411 1.305 0.262 1.00 83.50 81 LYS A N 1
ATOM 638 C CA . LYS A 1 81 ? -7.469 2.703 -0.178 1.00 83.50 81 LYS A CA 1
ATOM 639 C C . LYS A 1 81 ? -6.087 3.290 -0.396 1.00 83.50 81 LYS A C 1
ATOM 641 O O . LYS A 1 81 ? -5.868 3.905 -1.433 1.00 83.50 81 LYS A O 1
ATOM 646 N N . GLU A 1 82 ? -5.156 3.065 0.529 1.00 82.19 82 GLU A N 1
ATOM 647 C CA . GLU A 1 82 ? -3.793 3.607 0.461 1.00 82.19 82 GLU A CA 1
ATOM 648 C C . GLU A 1 82 ? -2.722 2.564 0.778 1.00 82.19 82 GLU A C 1
ATOM 650 O O . GLU A 1 82 ? -2.972 1.589 1.491 1.00 82.19 82 GLU A O 1
ATOM 655 N N . ILE A 1 83 ? -1.520 2.778 0.233 1.00 78.56 83 ILE A N 1
ATOM 656 C CA . ILE A 1 83 ? -0.346 1.930 0.462 1.00 78.56 83 ILE A CA 1
ATOM 657 C C . ILE A 1 83 ? 0.868 2.802 0.706 1.00 78.56 83 ILE A C 1
ATOM 659 O O . ILE A 1 83 ? 1.187 3.676 -0.095 1.00 78.56 83 ILE A O 1
ATOM 663 N N . PHE A 1 84 ? 1.600 2.478 1.763 1.00 77.38 84 PHE A N 1
ATOM 664 C CA . PHE A 1 84 ? 2.857 3.125 2.093 1.00 77.38 84 PHE A CA 1
ATOM 665 C C . PHE A 1 84 ? 3.964 2.086 2.141 1.00 77.38 84 PHE A C 1
ATOM 667 O O . PHE A 1 84 ? 3.868 1.122 2.894 1.00 77.38 84 PHE A O 1
ATOM 674 N N . ASN A 1 85 ? 5.017 2.284 1.348 1.00 75.50 85 ASN A N 1
ATOM 675 C CA . ASN A 1 85 ? 6.294 1.625 1.590 1.00 75.50 85 ASN A CA 1
ATOM 676 C C . ASN A 1 85 ? 7.092 2.492 2.544 1.00 75.50 85 ASN A C 1
ATOM 678 O O . ASN A 1 85 ? 7.385 3.645 2.228 1.00 75.50 85 ASN A O 1
ATOM 682 N N . VAL A 1 86 ? 7.414 1.941 3.700 1.00 73.56 86 VAL A N 1
ATOM 683 C CA . VAL A 1 86 ? 8.152 2.653 4.727 1.00 73.56 86 VAL A CA 1
ATOM 684 C C . VAL A 1 86 ? 9.447 1.904 4.934 1.00 73.56 86 VAL A C 1
ATOM 686 O O . VAL A 1 86 ? 9.459 0.833 5.517 1.00 73.56 86 VAL A O 1
ATOM 689 N N . TYR A 1 87 ? 10.540 2.451 4.426 1.00 70.25 87 TYR A N 1
ATOM 690 C CA . TYR A 1 87 ? 11.850 1.867 4.667 1.00 70.25 87 TYR A CA 1
ATOM 691 C C . TYR A 1 87 ? 12.152 1.856 6.176 1.00 70.25 87 TYR A C 1
ATOM 693 O O . TYR A 1 87 ? 11.881 2.847 6.851 1.00 70.25 87 TYR A O 1
ATOM 701 N N . ASP A 1 88 ? 12.666 0.737 6.689 1.00 71.75 88 ASP A N 1
ATOM 702 C CA . ASP A 1 88 ? 12.999 0.532 8.107 1.00 71.75 88 ASP A CA 1
ATOM 703 C C . ASP A 1 88 ? 11.855 0.857 9.084 1.00 71.75 88 ASP A C 1
ATOM 705 O O . ASP A 1 88 ? 12.051 1.508 10.106 1.00 71.75 88 ASP A O 1
ATOM 709 N N . LEU A 1 89 ? 10.638 0.397 8.776 1.00 78.62 89 LEU A N 1
ATOM 710 C CA . LEU A 1 89 ? 9.473 0.561 9.647 1.00 78.62 89 LEU A CA 1
ATOM 711 C C . LEU A 1 89 ? 9.688 -0.093 11.024 1.00 78.62 89 LEU A C 1
ATOM 713 O O . LEU A 1 89 ? 9.664 -1.321 11.155 1.00 78.62 89 LEU A O 1
ATOM 717 N N . GLU A 1 90 ? 9.764 0.712 12.077 1.00 81.44 90 GLU A N 1
ATOM 718 C CA . GLU A 1 90 ? 9.804 0.230 13.459 1.00 81.44 90 GLU A CA 1
ATOM 719 C C . GLU A 1 90 ? 8.383 0.124 14.024 1.00 81.44 90 GLU A C 1
ATOM 721 O O . GLU A 1 90 ? 7.920 -0.976 14.347 1.00 81.44 90 GLU A O 1
ATOM 726 N N . ASP A 1 91 ? 7.646 1.239 14.038 1.00 81.69 91 ASP A N 1
ATOM 727 C CA . ASP A 1 91 ? 6.254 1.322 14.500 1.00 81.69 91 ASP A CA 1
ATOM 728 C C . ASP A 1 91 ? 5.451 2.366 13.707 1.00 81.69 91 ASP A C 1
ATOM 730 O O . ASP A 1 91 ? 5.985 3.179 12.955 1.00 81.69 91 ASP A O 1
ATOM 734 N N . TYR A 1 92 ? 4.130 2.338 13.863 1.00 85.12 92 TYR A N 1
ATOM 735 C CA . TYR A 1 92 ? 3.227 3.338 13.313 1.00 85.12 92 TYR A CA 1
ATOM 736 C C . TYR A 1 92 ? 2.059 3.619 14.261 1.00 85.12 92 TYR A C 1
ATOM 738 O O . TYR A 1 92 ? 1.516 2.723 14.914 1.00 85.12 92 TYR A O 1
ATOM 746 N N . LYS A 1 93 ? 1.601 4.868 14.279 1.00 84.88 93 LYS A N 1
ATOM 747 C CA . LYS A 1 93 ? 0.424 5.329 15.014 1.00 84.88 93 LYS A CA 1
ATOM 748 C C . LYS A 1 93 ? -0.501 6.083 14.073 1.00 84.88 93 LYS A C 1
ATOM 750 O O . LYS A 1 93 ? -0.049 6.889 13.270 1.00 84.88 93 LYS A O 1
ATOM 755 N N . TYR A 1 94 ? -1.799 5.854 14.204 1.00 83.19 94 TYR A N 1
ATOM 756 C CA . TYR A 1 94 ? -2.800 6.676 13.539 1.00 83.19 94 TYR A CA 1
ATOM 757 C C . TYR A 1 94 ? -3.306 7.765 14.490 1.00 83.19 94 TYR A C 1
ATOM 759 O O . TYR A 1 94 ? -3.697 7.481 15.624 1.00 83.19 94 TYR A O 1
ATOM 767 N N . ASP A 1 95 ? -3.269 9.003 14.015 1.00 82.44 95 ASP A N 1
ATOM 768 C CA . ASP A 1 95 ? -3.848 10.179 14.643 1.00 82.44 95 ASP A CA 1
ATOM 769 C C . ASP A 1 95 ? -5.177 10.500 13.950 1.00 82.44 95 ASP A C 1
ATOM 771 O O . ASP A 1 95 ? -5.217 10.943 12.799 1.00 82.44 95 ASP A O 1
ATOM 775 N N . LYS A 1 96 ? -6.273 10.225 14.659 1.00 80.44 96 LYS A N 1
ATOM 776 C CA . LYS A 1 96 ? -7.638 10.397 14.153 1.00 80.44 96 LYS A CA 1
ATOM 777 C C . LYS A 1 96 ? -8.047 11.865 14.029 1.00 80.44 96 LYS A C 1
ATOM 779 O O . LYS A 1 96 ? -8.932 12.154 13.232 1.00 80.44 96 LYS A O 1
ATOM 784 N N . ASP A 1 97 ? -7.439 12.759 14.808 1.00 81.19 97 ASP A N 1
ATOM 785 C CA . ASP A 1 97 ? -7.882 14.152 14.907 1.00 81.19 97 ASP A CA 1
ATOM 786 C C . ASP A 1 97 ? -7.439 14.947 13.671 1.00 81.19 97 ASP A C 1
ATOM 788 O O . ASP A 1 97 ? -8.106 15.890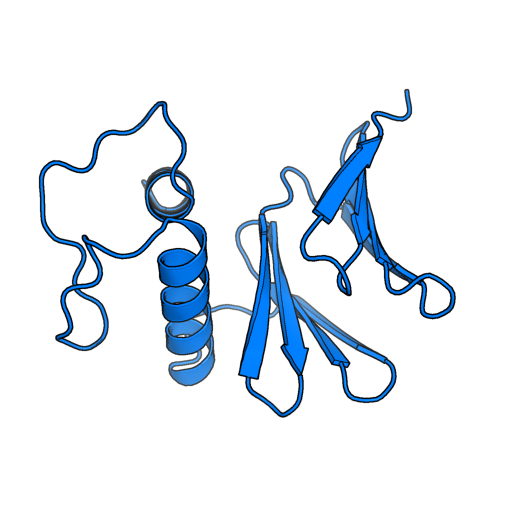 13.251 1.00 81.19 97 ASP A O 1
ATOM 792 N N . ILE A 1 98 ? -6.343 14.513 13.041 1.00 77.88 98 ILE A N 1
ATOM 793 C CA . ILE A 1 98 ? -5.786 15.102 11.814 1.00 77.88 98 ILE A CA 1
ATOM 794 C C . ILE A 1 98 ? -5.741 14.120 10.627 1.00 77.88 98 ILE A C 1
ATOM 796 O O . ILE A 1 98 ? -5.072 14.397 9.633 1.00 77.88 98 ILE A O 1
ATOM 800 N N . ASP A 1 99 ? -6.434 12.980 10.735 1.00 78.62 99 ASP A N 1
ATOM 801 C CA . ASP A 1 99 ? -6.487 11.881 9.753 1.00 78.62 99 ASP A CA 1
ATOM 802 C C . ASP A 1 99 ? -5.115 11.515 9.162 1.00 78.62 99 ASP A C 1
ATOM 804 O O . ASP A 1 99 ? -4.858 11.628 7.958 1.00 78.62 99 ASP A O 1
ATOM 808 N N . CYS A 1 100 ? -4.198 11.123 10.044 1.00 82.50 100 CYS A N 1
ATOM 809 C CA . CYS A 1 100 ? -2.793 10.990 9.705 1.00 82.50 100 CYS A CA 1
ATOM 810 C C . CYS A 1 100 ? -2.161 9.712 10.259 1.00 82.50 100 CYS A C 1
ATOM 812 O O . CYS A 1 100 ? -2.346 9.375 11.423 1.00 82.50 100 CYS A O 1
ATOM 814 N N . ILE A 1 101 ? -1.323 9.042 9.467 1.00 81.50 101 ILE A N 1
ATOM 815 C CA . ILE A 1 101 ? -0.413 8.001 9.960 1.00 81.50 101 ILE A CA 1
ATOM 816 C C . ILE A 1 101 ? 0.933 8.640 10.274 1.00 81.50 101 ILE A C 1
ATOM 818 O O . ILE A 1 101 ? 1.556 9.262 9.416 1.00 81.50 101 ILE A O 1
ATOM 822 N N . ILE A 1 102 ? 1.382 8.475 11.507 1.00 82.62 102 ILE A N 1
ATOM 823 C CA . ILE A 1 102 ? 2.744 8.754 11.933 1.00 82.62 102 ILE A CA 1
ATOM 824 C C . ILE A 1 102 ? 3.491 7.435 11.899 1.00 82.62 102 ILE A C 1
ATOM 826 O O . ILE A 1 102 ? 3.073 6.467 12.531 1.00 82.62 102 ILE A O 1
ATOM 830 N N . VAL A 1 103 ? 4.581 7.397 11.153 1.00 80.81 103 VAL A N 1
ATOM 831 C CA . VAL A 1 103 ? 5.417 6.218 11.021 1.00 80.81 103 VAL A CA 1
ATOM 832 C C . VAL A 1 103 ? 6.802 6.523 11.561 1.00 80.81 103 VAL A C 1
ATOM 834 O O . VAL A 1 103 ? 7.411 7.517 11.166 1.00 80.81 103 VAL A O 1
ATOM 837 N N . THR A 1 104 ? 7.276 5.661 12.450 1.00 78.56 104 THR A N 1
ATOM 838 C CA . THR A 1 104 ? 8.606 5.726 13.049 1.00 78.56 104 THR A CA 1
ATOM 839 C C . THR A 1 104 ? 9.490 4.694 12.360 1.00 78.56 104 THR A C 1
ATOM 841 O O . THR A 1 104 ? 9.154 3.507 12.358 1.00 78.56 104 THR A O 1
ATOM 844 N N . GLY A 1 105 ? 10.593 5.140 11.765 1.00 73.12 105 GLY A N 1
ATOM 845 C CA . GLY A 1 105 ? 11.673 4.277 11.286 1.00 73.12 105 GLY A CA 1
ATOM 846 C C . GLY A 1 105 ? 13.032 4.726 11.818 1.00 73.12 105 GLY A C 1
ATOM 847 O O . GLY A 1 105 ? 13.102 5.691 12.585 1.00 73.12 105 GLY A O 1
ATOM 848 N N . HIS A 1 106 ? 14.110 4.062 11.391 1.00 63.91 106 HIS A N 1
ATOM 849 C CA . HIS A 1 106 ? 15.469 4.393 11.830 1.00 63.91 106 HIS A CA 1
ATOM 850 C C . HIS A 1 106 ? 15.821 5.836 11.404 1.00 63.91 106 HIS A C 1
ATOM 852 O O . HIS A 1 106 ? 15.981 6.130 10.219 1.00 63.91 106 HIS A O 1
ATOM 858 N N . GLU A 1 107 ? 15.870 6.755 12.376 1.00 59.84 107 GLU A N 1
ATOM 859 C CA . GLU A 1 107 ? 16.181 8.194 12.226 1.00 59.84 107 GLU A CA 1
ATOM 860 C C . GLU A 1 107 ? 15.162 9.040 11.429 1.00 59.84 107 GLU A C 1
ATOM 862 O O . GLU A 1 107 ? 15.447 10.181 11.053 1.00 59.84 107 GLU A O 1
ATOM 867 N N . THR A 1 108 ? 13.957 8.527 11.144 1.00 61.69 108 THR A N 1
ATOM 868 C CA . THR A 1 108 ? 12.961 9.262 10.342 1.00 61.69 108 THR A CA 1
ATOM 869 C C . THR A 1 108 ? 11.529 9.117 10.859 1.00 61.69 108 THR A C 1
ATOM 871 O O . THR A 1 108 ? 11.064 8.027 11.188 1.00 61.69 108 THR A O 1
ATOM 874 N N . LEU A 1 109 ? 10.801 10.244 10.910 1.00 64.88 109 LEU A N 1
ATOM 875 C CA . LEU A 1 109 ? 9.383 10.297 11.279 1.00 64.88 109 LEU A CA 1
ATOM 876 C C . LEU A 1 109 ? 8.549 10.721 10.069 1.00 64.88 109 LEU A C 1
ATOM 878 O O . LEU A 1 109 ? 8.438 11.896 9.706 1.00 64.88 109 LEU A O 1
ATOM 882 N N . HIS A 1 110 ? 7.927 9.750 9.419 1.00 72.56 110 HIS A N 1
ATOM 883 C CA . HIS A 1 110 ? 7.104 10.018 8.249 1.00 72.56 110 HIS A CA 1
ATOM 884 C C . HIS A 1 110 ? 5.666 10.330 8.669 1.00 72.56 110 HIS A C 1
ATOM 886 O O . HIS A 1 110 ? 5.063 9.598 9.452 1.00 72.56 110 HIS A O 1
ATOM 892 N N . ARG A 1 111 ? 5.101 11.422 8.139 1.00 72.31 111 ARG A N 1
ATOM 893 C CA . ARG A 1 111 ? 3.723 11.838 8.408 1.00 72.31 111 ARG A CA 1
ATOM 894 C C . ARG A 1 111 ? 2.879 11.740 7.131 1.00 72.31 111 ARG A C 1
ATOM 896 O O . ARG A 1 111 ? 3.040 12.526 6.198 1.00 72.31 111 ARG A O 1
ATOM 903 N N . TYR A 1 112 ? 1.952 10.792 7.086 1.00 72.50 112 TYR A N 1
ATOM 904 C CA . TYR A 1 112 ? 1.078 10.546 5.936 1.00 72.50 112 TYR A CA 1
ATOM 905 C C . TYR A 1 112 ? -0.346 11.028 6.235 1.00 72.50 112 TYR A C 1
ATOM 907 O O . TYR A 1 112 ? -1.055 10.377 6.998 1.00 72.50 112 TYR A O 1
ATOM 915 N N . ILE A 1 113 ? -0.770 12.156 5.651 1.00 71.88 113 ILE A N 1
ATOM 916 C CA . ILE A 1 113 ? -2.140 12.678 5.805 1.00 71.88 113 ILE A CA 1
ATOM 917 C C . ILE A 1 113 ? -3.037 11.962 4.789 1.00 71.88 113 ILE A C 1
ATOM 919 O O . ILE A 1 113 ? -2.878 12.131 3.581 1.00 71.88 113 ILE A O 1
ATOM 923 N N . ILE A 1 114 ? -3.978 11.158 5.278 1.00 67.81 114 ILE A N 1
ATOM 924 C CA . ILE A 1 114 ? -4.758 10.222 4.458 1.00 67.81 114 ILE A CA 1
ATOM 925 C C . ILE A 1 114 ? -5.809 10.972 3.624 1.00 67.81 114 ILE A C 1
ATOM 927 O O . ILE A 1 114 ? -5.882 10.783 2.413 1.00 67.81 114 ILE A O 1
ATOM 931 N N . SER A 1 115 ? -6.569 11.881 4.244 1.00 61.19 115 SER A N 1
ATOM 932 C CA . SER A 1 115 ? -7.725 12.576 3.642 1.00 61.19 115 SER A CA 1
ATOM 933 C C . SER A 1 115 ? -7.438 13.400 2.384 1.00 61.19 115 SER A C 1
ATOM 935 O O . SER A 1 115 ? -8.354 13.689 1.618 1.00 61.19 115 SER A O 1
ATOM 937 N N . SER A 1 116 ? -6.188 13.804 2.158 1.00 56.53 116 SER A N 1
ATOM 938 C CA . SER A 1 116 ? -5.819 14.669 1.030 1.00 56.53 116 SER A CA 1
ATOM 939 C C . SER A 1 116 ? -5.010 13.961 -0.055 1.00 56.53 116 SER A C 1
ATOM 941 O O . SER A 1 116 ? -4.660 14.596 -1.050 1.00 56.53 116 SER A O 1
ATOM 943 N N . GLY A 1 117 ? -4.646 12.689 0.157 1.00 53.22 117 GLY A N 1
ATOM 944 C CA . GLY A 1 117 ? -3.647 11.994 -0.661 1.00 53.22 117 GLY A CA 1
ATOM 945 C C . GLY A 1 117 ? -2.250 12.634 -0.609 1.00 53.22 117 GLY A C 1
ATOM 946 O O . GLY A 1 117 ? -1.369 12.259 -1.378 1.00 53.22 117 GLY A O 1
ATOM 947 N N . LYS A 1 118 ? -2.025 13.623 0.271 1.00 53.75 118 LYS A N 1
ATOM 948 C CA . LYS A 1 118 ? -0.743 14.319 0.428 1.00 53.75 118 LYS A CA 1
ATOM 949 C C . LYS A 1 118 ? -0.019 13.759 1.643 1.00 53.75 118 LYS A C 1
ATOM 951 O O . LYS A 1 118 ? -0.494 13.876 2.767 1.00 53.75 118 LYS A O 1
ATOM 956 N N . TYR A 1 119 ? 1.179 13.227 1.449 1.00 57.47 119 TYR A N 1
ATOM 957 C CA . TYR A 1 119 ? 2.068 12.900 2.560 1.00 57.47 119 TYR A CA 1
ATOM 958 C C . TYR A 1 119 ? 3.134 13.983 2.728 1.00 57.47 119 TYR A C 1
ATOM 960 O O . TYR A 1 119 ? 3.576 14.601 1.760 1.00 57.47 119 TYR A O 1
ATOM 968 N N . LYS A 1 120 ? 3.549 14.226 3.973 1.00 58.28 120 LYS A N 1
ATOM 969 C CA . LYS A 1 120 ? 4.651 15.127 4.306 1.00 58.28 120 LYS A CA 1
ATOM 970 C C . LYS A 1 120 ? 5.694 14.338 5.084 1.00 58.28 120 LYS A C 1
ATOM 972 O O . LYS A 1 120 ? 5.490 13.970 6.235 1.00 58.28 120 LYS A O 1
ATOM 977 N N . VAL A 1 121 ? 6.837 14.089 4.459 1.00 56.78 121 VAL A N 1
ATOM 978 C CA . VAL A 1 121 ? 7.984 13.517 5.168 1.00 56.78 121 VAL A CA 1
ATOM 979 C C . VAL A 1 121 ? 8.605 14.609 6.032 1.00 56.78 121 VAL A C 1
ATOM 981 O O . VAL A 1 121 ? 8.959 15.675 5.531 1.00 56.78 121 VAL A O 1
ATOM 984 N N . THR A 1 122 ? 8.721 14.357 7.331 1.00 57.19 122 THR A N 1
ATOM 985 C CA . THR A 1 122 ? 9.449 15.220 8.263 1.00 57.19 122 THR A CA 1
ATOM 986 C C . THR A 1 122 ? 10.633 14.438 8.807 1.00 57.19 122 THR A C 1
ATOM 988 O O . THR A 1 122 ? 10.490 13.623 9.708 1.00 57.19 122 THR A O 1
ATOM 991 N N . HIS A 1 123 ? 11.827 14.679 8.269 1.00 52.06 123 HIS A N 1
ATOM 992 C CA . HIS A 1 123 ? 13.038 14.169 8.905 1.00 52.06 123 HIS A CA 1
ATOM 993 C C . HIS A 1 123 ? 13.140 14.803 10.291 1.00 52.06 123 HIS A C 1
ATOM 995 O O . HIS A 1 123 ? 13.238 16.024 10.410 1.00 52.06 123 HIS A O 1
ATOM 1001 N N . THR A 1 124 ? 13.046 13.979 11.328 1.00 48.16 124 THR A N 1
ATOM 1002 C CA . THR A 1 124 ? 13.289 14.420 12.700 1.00 48.16 124 THR A CA 1
ATOM 1003 C C . THR A 1 124 ? 14.631 13.811 13.047 1.00 48.16 124 THR A C 1
ATOM 1005 O O . THR A 1 124 ? 14.753 12.592 13.018 1.00 48.16 124 THR A O 1
ATOM 1008 N N . ARG A 1 125 ? 15.637 14.673 13.198 1.00 44.12 125 ARG A N 1
ATOM 1009 C CA . ARG A 1 125 ? 16.988 14.286 13.600 1.00 44.12 125 ARG A CA 1
ATOM 1010 C C . ARG A 1 125 ? 17.002 13.875 15.065 1.00 44.12 125 ARG A C 1
ATOM 1012 O O . ARG A 1 125 ? 16.220 14.491 15.826 1.00 44.12 125 ARG A O 1
#

InterPro domains:
  IPR027417 P-loop containing nucleoside triphosphate hydrolase [G3DSA:3.40.50.300] (1-56)

Foldseek 3Di:
DCPLVVLCVLQPPVVDDDPDFDADPNDTCVPPDSFVSNQVVVLSCVVVVVWDFPDWDDDDQWIWTQTPQGKTFIDGPSGGPGIDRDPQFPDWDADPVQCWIWTDGDQWTWIQRRVPNDTDTDRDD

Nearest PDB structures (foldseek):
  9cnz-assembly1_B  TM=7.020E-01  e=6.020E-02  Escherichia coli
  6lys-assembly1_B  TM=7.011E-01  e=1.273E-01  Escherichia coli K-12
  8bd7-assembly1_V  TM=7.081E-01  e=5.073E-01  Chlamydomonas reinhardtii
  5oql-assembly1_L  TM=6.962E-01  e=6.029E-01  Thermochaetoides thermophila DSM 1495
  8ruy-assembly1_I  TM=6.714E-01  e=8.042E-01  Chlamydomonas reinhardtii

Organism: NCBI:txid412755

Mean predicted aligned error: 7.67 Å